Protein AF-A0A4Y8KX65-F1 (afdb_monomer_lite)

Organism: NCBI:txid45254

Structure (mmCIF, N/CA/C/O backbone):
data_AF-A0A4Y8KX65-F1
#
_entry.id   AF-A0A4Y8KX65-F1
#
loop_
_atom_site.group_PDB
_atom_site.id
_atom_site.type_symbol
_atom_site.label_atom_id
_atom_site.label_alt_id
_atom_site.label_comp_id
_atom_site.label_asym_id
_atom_site.label_entity_id
_atom_site.label_seq_id
_atom_site.pdbx_PDB_ins_code
_atom_site.Cartn_x
_atom_site.Cartn_y
_atom_site.Cartn_z
_atom_site.occupancy
_atom_site.B_iso_or_equiv
_atom_site.auth_seq_id
_atom_site.auth_comp_id
_atom_site.auth_asym_id
_atom_site.auth_atom_id
_atom_site.pdbx_PDB_model_num
ATOM 1 N N . MET A 1 1 ? 53.876 20.847 12.162 1.00 41.03 1 MET A N 1
ATOM 2 C CA . MET A 1 1 ? 53.806 19.371 12.139 1.00 41.03 1 MET A CA 1
ATOM 3 C C . MET A 1 1 ? 52.411 18.993 11.669 1.00 41.03 1 MET A C 1
ATOM 5 O O . MET A 1 1 ? 51.460 19.299 12.370 1.00 41.03 1 MET A O 1
ATOM 9 N N . ILE A 1 2 ? 52.276 18.475 10.445 1.00 48.88 2 ILE A N 1
ATOM 10 C CA . ILE A 1 2 ? 51.000 17.999 9.887 1.00 48.88 2 ILE A CA 1
ATOM 11 C C . ILE A 1 2 ? 51.121 16.480 9.831 1.00 48.88 2 ILE A C 1
ATOM 13 O O . ILE A 1 2 ? 51.986 15.974 9.119 1.00 48.88 2 ILE A O 1
ATOM 17 N N . ASP A 1 3 ? 50.298 15.790 10.616 1.00 45.00 3 ASP A N 1
ATOM 18 C CA . ASP A 1 3 ? 50.203 14.331 10.641 1.00 45.00 3 ASP A CA 1
ATOM 19 C C . ASP A 1 3 ? 49.723 13.836 9.267 1.00 45.00 3 ASP A C 1
ATOM 21 O O . ASP A 1 3 ? 48.596 14.120 8.850 1.00 45.00 3 ASP A O 1
ATOM 25 N N . LYS A 1 4 ? 50.607 13.164 8.521 1.00 53.34 4 LYS A N 1
ATOM 26 C CA . LYS A 1 4 ? 50.396 12.755 7.120 1.00 53.34 4 LYS A CA 1
ATOM 27 C C . LYS A 1 4 ? 49.918 11.310 6.950 1.00 53.34 4 LYS A C 1
ATOM 29 O O . LYS A 1 4 ? 49.859 10.852 5.817 1.00 53.34 4 LYS A O 1
ATOM 34 N N . ASP A 1 5 ? 49.488 10.622 8.009 1.00 52.91 5 ASP A N 1
ATOM 35 C CA . ASP A 1 5 ? 49.295 9.163 7.946 1.00 52.91 5 ASP A CA 1
ATOM 36 C C . ASP A 1 5 ? 47.909 8.657 8.381 1.00 52.91 5 ASP A C 1
ATOM 38 O O . ASP A 1 5 ? 47.772 7.621 9.035 1.00 52.91 5 ASP A O 1
ATOM 42 N N . ARG A 1 6 ? 46.821 9.316 7.955 1.00 53.72 6 ARG A N 1
ATOM 43 C CA . ARG A 1 6 ? 45.485 8.687 8.011 1.00 53.72 6 ARG A CA 1
ATOM 44 C C . ARG A 1 6 ? 45.255 7.806 6.781 1.00 53.72 6 ARG A C 1
ATOM 46 O O . ARG A 1 6 ? 44.612 8.210 5.814 1.00 53.72 6 ARG A O 1
ATOM 53 N N . VAL A 1 7 ? 45.760 6.574 6.830 1.00 57.41 7 VAL A N 1
ATOM 54 C CA . VAL A 1 7 ? 45.451 5.527 5.842 1.00 57.41 7 VAL A CA 1
ATOM 55 C C . VAL A 1 7 ? 43.959 5.182 5.928 1.00 57.41 7 VAL A C 1
ATOM 57 O O . VAL A 1 7 ? 43.504 4.503 6.849 1.00 57.41 7 VAL A O 1
ATOM 60 N N . TYR A 1 8 ? 43.168 5.662 4.967 1.00 58.22 8 TYR A N 1
ATOM 61 C CA . TYR A 1 8 ? 41.746 5.335 4.865 1.00 58.22 8 TYR A CA 1
ATOM 62 C C . TYR A 1 8 ? 41.587 3.936 4.250 1.00 58.22 8 TYR A C 1
ATOM 64 O O . TYR A 1 8 ? 41.593 3.766 3.031 1.00 58.22 8 TYR A O 1
ATOM 72 N N . THR A 1 9 ? 41.465 2.900 5.083 1.00 59.91 9 THR A N 1
ATOM 73 C CA . THR A 1 9 ? 41.196 1.540 4.593 1.00 59.91 9 THR A CA 1
ATOM 74 C C . THR A 1 9 ? 39.734 1.418 4.156 1.00 59.91 9 THR A C 1
ATOM 76 O O . THR A 1 9 ? 38.796 1.498 4.951 1.00 59.91 9 THR A O 1
ATOM 79 N N . LYS A 1 10 ? 39.510 1.232 2.852 1.00 62.53 10 LYS A N 1
ATOM 80 C CA . LYS A 1 10 ? 38.173 1.031 2.279 1.00 62.53 10 LYS A CA 1
ATOM 81 C C . LYS A 1 10 ? 37.689 -0.380 2.637 1.00 62.53 10 LYS A C 1
ATOM 83 O O . LYS A 1 10 ? 38.071 -1.351 1.990 1.00 62.53 10 LYS A O 1
ATOM 88 N N . LYS A 1 11 ? 36.861 -0.515 3.680 1.00 68.81 11 LYS A N 1
ATOM 89 C CA . LYS A 1 11 ? 36.194 -1.789 4.012 1.00 68.81 11 LYS A CA 1
ATOM 90 C C . LYS A 1 11 ? 35.312 -2.226 2.835 1.00 68.81 11 LYS A C 1
ATOM 92 O O . LYS A 1 11 ? 34.312 -1.578 2.534 1.00 68.81 11 LYS A O 1
ATOM 97 N N . VAL A 1 12 ? 35.677 -3.324 2.171 1.00 71.88 12 VAL A N 1
ATOM 98 C CA . VAL A 1 12 ? 34.858 -3.952 1.124 1.00 71.88 12 VAL A CA 1
ATOM 99 C C . VAL A 1 12 ? 33.898 -4.936 1.790 1.00 71.88 12 VAL A C 1
ATOM 101 O O . VAL A 1 12 ? 34.300 -6.007 2.239 1.00 71.88 12 VAL A O 1
ATOM 104 N N . TYR A 1 13 ? 32.621 -4.572 1.877 1.00 78.69 13 TYR A N 1
ATOM 105 C CA . TYR A 1 13 ? 31.581 -5.457 2.402 1.00 78.69 13 TYR A CA 1
ATOM 106 C C . TYR A 1 13 ? 31.111 -6.426 1.307 1.00 78.69 13 TYR A C 1
ATOM 108 O O . TYR A 1 13 ? 30.693 -5.997 0.231 1.00 78.69 13 TYR A O 1
ATOM 116 N N . LYS A 1 14 ? 31.146 -7.740 1.573 1.00 79.06 14 LYS A N 1
ATOM 117 C CA . LYS A 1 14 ? 30.497 -8.736 0.702 1.00 79.06 14 LYS A CA 1
ATOM 118 C C . LYS A 1 14 ? 28.981 -8.585 0.820 1.00 79.06 14 LYS A C 1
ATOM 120 O O . LYS A 1 14 ? 28.430 -8.774 1.902 1.00 79.06 14 LYS A O 1
ATOM 125 N N . ILE A 1 15 ? 28.306 -8.283 -0.289 1.00 79.94 15 ILE A N 1
ATOM 126 C CA .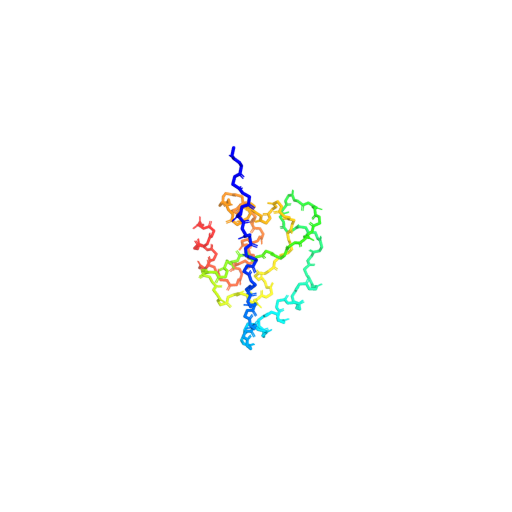 ILE A 1 15 ? 26.840 -8.236 -0.332 1.00 79.94 15 ILE A CA 1
ATOM 127 C C . ILE A 1 15 ? 26.311 -9.675 -0.212 1.00 79.94 15 ILE A C 1
ATOM 129 O O . ILE A 1 15 ? 26.659 -10.521 -1.042 1.00 79.94 15 ILE A O 1
ATOM 133 N N . PRO A 1 16 ? 25.495 -9.994 0.807 1.00 77.00 16 PRO A N 1
ATOM 134 C CA . PRO A 1 16 ? 24.978 -11.341 0.989 1.00 77.00 16 PRO A CA 1
ATOM 135 C C . PRO A 1 16 ? 24.022 -11.725 -0.145 1.00 77.00 16 PRO A C 1
ATOM 137 O O . PRO A 1 16 ? 23.199 -10.930 -0.604 1.00 77.00 16 PRO A O 1
ATOM 140 N N . LYS A 1 17 ? 24.112 -12.984 -0.586 1.00 86.56 17 LYS A N 1
ATOM 141 C CA . LYS A 1 17 ? 23.244 -13.532 -1.634 1.00 86.56 17 LYS A CA 1
ATOM 142 C C . LYS A 1 17 ? 21.791 -13.554 -1.153 1.00 86.56 17 LYS A C 1
ATOM 144 O O . LYS A 1 17 ? 21.495 -14.045 -0.065 1.00 86.56 17 LYS A O 1
ATOM 149 N N . THR A 1 18 ? 20.867 -13.077 -1.987 1.00 89.00 18 THR A N 1
ATOM 150 C CA . THR A 1 18 ? 19.429 -13.156 -1.703 1.00 89.00 18 THR A CA 1
ATOM 151 C C . THR A 1 18 ? 18.994 -14.611 -1.510 1.00 89.00 18 THR A C 1
ATOM 153 O O . THR A 1 18 ? 19.311 -15.481 -2.325 1.00 89.00 18 THR A O 1
ATOM 156 N N . SER A 1 19 ? 18.241 -14.889 -0.442 1.00 92.81 19 SER A N 1
ATOM 157 C CA . SER A 1 19 ? 17.725 -16.237 -0.183 1.00 92.81 19 SER A CA 1
ATOM 158 C C . SER A 1 19 ? 16.744 -16.679 -1.274 1.00 92.81 19 SER A C 1
ATOM 160 O O . SER A 1 19 ? 16.033 -15.856 -1.856 1.00 92.81 19 SER A O 1
ATOM 162 N N . LYS A 1 20 ? 16.637 -17.994 -1.523 1.00 94.38 20 LYS A N 1
ATOM 163 C CA . LYS A 1 20 ? 15.669 -18.546 -2.494 1.00 94.38 20 LYS A CA 1
ATOM 164 C C . LYS A 1 20 ? 14.239 -18.063 -2.201 1.00 94.38 20 LYS A C 1
ATOM 166 O O . LYS A 1 20 ? 13.532 -17.649 -3.118 1.00 94.38 20 LYS A O 1
ATOM 171 N N . LYS A 1 21 ? 13.854 -18.035 -0.916 1.00 92.44 21 LYS A N 1
ATOM 172 C CA . LYS A 1 21 ? 12.547 -17.551 -0.438 1.00 92.44 21 LYS A CA 1
ATOM 173 C C . LYS A 1 21 ? 12.314 -16.079 -0.789 1.00 92.44 21 LYS A C 1
ATOM 175 O O . LYS A 1 21 ? 11.254 -15.743 -1.313 1.00 92.44 21 LYS A O 1
ATOM 180 N N . GLN A 1 22 ? 13.295 -15.207 -0.553 1.00 92.88 22 GLN A N 1
ATOM 181 C CA . GLN A 1 22 ? 13.177 -13.794 -0.922 1.00 92.88 22 GLN A CA 1
ATOM 182 C C . GLN A 1 22 ? 13.180 -13.608 -2.447 1.00 92.88 22 GLN A C 1
ATOM 184 O O . GLN A 1 22 ? 12.438 -12.777 -2.956 1.00 92.88 22 GLN A O 1
ATOM 189 N N . GLY A 1 23 ? 13.928 -14.431 -3.186 1.00 96.00 23 GLY A N 1
ATOM 190 C CA . GLY A 1 23 ? 13.923 -14.426 -4.650 1.00 96.00 23 GLY A CA 1
ATOM 191 C C . GLY A 1 23 ? 12.544 -14.720 -5.251 1.00 96.00 23 GLY A C 1
ATOM 192 O O . GLY A 1 23 ? 12.133 -14.041 -6.189 1.00 96.00 23 GLY A O 1
ATOM 193 N N . VAL A 1 24 ? 11.794 -15.677 -4.690 1.00 96.00 24 VAL A N 1
ATOM 194 C CA . VAL A 1 24 ? 10.401 -15.948 -5.101 1.00 96.00 24 VAL A CA 1
ATOM 195 C C . VAL A 1 24 ? 9.514 -14.724 -4.862 1.00 96.00 24 VAL A C 1
ATOM 197 O O . VAL A 1 24 ? 8.784 -14.318 -5.764 1.00 96.00 24 VAL A O 1
ATOM 200 N N . LYS A 1 25 ? 9.612 -14.104 -3.678 1.00 95.56 25 LYS A N 1
ATOM 201 C CA . LYS A 1 25 ? 8.838 -12.898 -3.341 1.00 95.56 25 LYS A CA 1
ATOM 202 C C . LYS A 1 25 ? 9.169 -11.735 -4.280 1.00 95.56 25 LYS A C 1
ATOM 204 O O . LYS A 1 25 ? 8.260 -11.128 -4.828 1.00 95.56 25 LYS A O 1
ATOM 209 N N . ASN A 1 26 ? 10.452 -11.488 -4.546 1.00 95.31 26 ASN A N 1
ATOM 210 C CA . ASN A 1 26 ? 10.896 -10.430 -5.457 1.00 95.31 26 ASN A CA 1
ATOM 211 C C . ASN A 1 26 ? 10.332 -10.615 -6.871 1.00 95.31 26 ASN A C 1
ATOM 213 O O . ASN A 1 26 ? 9.918 -9.638 -7.486 1.00 95.31 26 ASN A O 1
ATOM 217 N N . ARG A 1 27 ? 10.269 -11.858 -7.374 1.00 97.06 27 ARG A N 1
ATOM 218 C CA . ARG A 1 27 ? 9.659 -12.147 -8.682 1.00 97.06 27 ARG A CA 1
ATOM 219 C C . ARG A 1 27 ? 8.163 -11.849 -8.705 1.00 97.06 27 ARG A C 1
ATOM 221 O O . ARG A 1 27 ? 7.691 -11.327 -9.705 1.00 97.06 27 ARG A O 1
ATOM 228 N N . LYS A 1 28 ? 7.430 -12.157 -7.628 1.00 97.44 28 LYS A N 1
ATOM 229 C CA . LYS A 1 28 ? 6.008 -11.792 -7.518 1.00 97.44 28 LYS A CA 1
ATOM 230 C C . LYS A 1 28 ? 5.837 -10.274 -7.566 1.00 97.44 28 LYS A C 1
ATOM 232 O O . LYS A 1 28 ? 5.169 -9.781 -8.459 1.00 97.44 28 LYS A O 1
ATOM 237 N N . ILE A 1 29 ? 6.552 -9.541 -6.711 1.00 96.44 29 ILE A N 1
ATOM 238 C CA . ILE A 1 29 ? 6.525 -8.068 -6.689 1.00 96.44 29 ILE A CA 1
ATOM 239 C C . ILE A 1 29 ? 6.863 -7.473 -8.061 1.00 96.44 29 ILE A C 1
ATOM 241 O O . ILE A 1 29 ? 6.209 -6.536 -8.503 1.00 96.44 29 ILE A O 1
ATOM 245 N N . ALA A 1 30 ? 7.875 -8.011 -8.748 1.00 96.69 30 ALA A N 1
ATOM 246 C CA . ALA A 1 30 ? 8.263 -7.540 -10.074 1.00 96.69 30 ALA A CA 1
ATOM 247 C C . ALA A 1 30 ? 7.137 -7.684 -11.107 1.00 96.69 30 ALA A C 1
ATOM 249 O O . ALA A 1 30 ? 6.992 -6.798 -11.938 1.00 96.69 30 ALA A O 1
ATOM 250 N N . LYS A 1 31 ? 6.325 -8.747 -11.033 1.00 97.44 31 LYS A N 1
ATOM 251 C CA . LYS A 1 31 ? 5.150 -8.908 -11.901 1.00 97.44 31 LYS A CA 1
ATOM 252 C C . LYS A 1 31 ? 4.071 -7.873 -11.586 1.00 97.44 31 LYS A C 1
ATOM 254 O O . LYS A 1 31 ? 3.583 -7.237 -12.506 1.00 97.44 31 LYS A O 1
ATOM 259 N N . ILE A 1 32 ? 3.769 -7.655 -10.305 1.00 96.81 32 ILE A N 1
ATOM 260 C CA . ILE A 1 32 ? 2.750 -6.682 -9.868 1.00 96.81 32 ILE A CA 1
ATOM 261 C C . ILE A 1 32 ? 3.115 -5.268 -10.342 1.00 96.81 32 ILE A C 1
ATOM 263 O O . ILE A 1 32 ? 2.281 -4.554 -10.887 1.00 96.81 32 ILE A O 1
ATOM 267 N N . LYS A 1 33 ? 4.396 -4.894 -10.216 1.00 95.00 33 LYS A N 1
ATOM 268 C CA . LYS A 1 33 ? 4.925 -3.581 -10.624 1.00 95.00 33 LYS A CA 1
ATOM 269 C C . LYS A 1 33 ? 4.627 -3.200 -12.073 1.00 95.00 33 LYS A C 1
ATOM 271 O O . LYS A 1 33 ? 4.499 -2.015 -12.349 1.00 95.00 33 LYS A O 1
ATOM 276 N N . VAL A 1 34 ? 4.542 -4.176 -12.978 1.00 95.25 34 VAL A N 1
ATOM 277 C CA . VAL A 1 34 ? 4.282 -3.943 -14.409 1.00 95.25 34 VAL A CA 1
ATOM 278 C C . VAL A 1 34 ? 2.875 -3.389 -14.645 1.00 95.25 34 VAL A C 1
ATOM 280 O O . VAL A 1 34 ? 2.663 -2.675 -15.619 1.00 95.25 34 VAL A O 1
ATOM 283 N N . PHE A 1 35 ? 1.932 -3.686 -13.749 1.00 95.12 35 PHE A N 1
ATOM 284 C CA . PHE A 1 35 ? 0.519 -3.329 -13.889 1.00 95.12 35 PHE A CA 1
ATOM 285 C C . PHE A 1 35 ? 0.087 -2.175 -12.980 1.00 95.12 35 PHE A C 1
ATOM 287 O O . PHE A 1 35 ? -1.090 -1.820 -12.959 1.00 95.12 35 PHE A O 1
ATOM 294 N N . LEU A 1 36 ? 1.012 -1.582 -12.219 1.00 96.12 36 LEU A N 1
ATOM 295 C CA . LEU A 1 36 ? 0.683 -0.428 -11.390 1.00 96.12 36 LEU A CA 1
ATOM 296 C C . LEU A 1 36 ? 0.322 0.769 -12.269 1.00 96.12 36 LEU A C 1
ATOM 298 O O . LEU A 1 36 ? 0.961 1.028 -13.288 1.00 96.12 36 LEU A O 1
ATOM 302 N N . ASN A 1 37 ? -0.684 1.526 -11.833 1.00 95.50 37 ASN A N 1
ATOM 303 C CA . ASN A 1 37 ? -1.085 2.755 -12.501 1.00 95.50 37 ASN A CA 1
ATOM 304 C C . ASN A 1 37 ? 0.122 3.721 -12.593 1.00 95.50 37 ASN A C 1
ATOM 306 O O . ASN A 1 37 ? 0.791 3.949 -11.576 1.00 95.50 37 ASN A O 1
ATOM 310 N N . PRO A 1 38 ? 0.426 4.286 -13.780 1.00 96.62 38 PRO A N 1
ATOM 311 C CA . PRO A 1 38 ? 1.519 5.245 -13.947 1.00 96.62 38 PRO A CA 1
ATOM 312 C C . PRO A 1 38 ? 1.248 6.595 -13.268 1.00 96.62 38 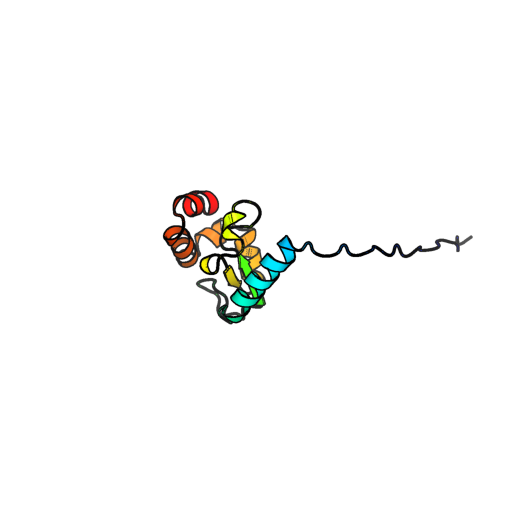PRO A C 1
ATOM 314 O O . PRO A 1 38 ? 2.161 7.413 -13.158 1.00 96.62 38 PRO A O 1
ATOM 317 N N . VAL A 1 39 ? 0.025 6.841 -12.797 1.00 98.06 39 VAL A N 1
ATOM 318 C CA . VAL A 1 39 ? -0.369 8.019 -12.019 1.00 98.06 39 VAL A CA 1
ATOM 319 C C . VAL A 1 39 ? -0.449 7.657 -10.537 1.00 98.06 39 VAL A C 1
ATOM 321 O O . VAL A 1 39 ? -0.826 6.545 -10.167 1.00 98.06 39 VAL A O 1
ATOM 324 N N . CYS A 1 40 ? -0.063 8.599 -9.678 1.00 98.44 40 CYS A N 1
ATOM 325 C CA . CYS A 1 40 ? -0.134 8.456 -8.230 1.00 98.44 40 CYS A CA 1
ATOM 326 C C . CYS A 1 40 ? -1.545 8.068 -7.760 1.00 98.44 40 CYS A C 1
ATOM 328 O O . CYS A 1 40 ? -2.524 8.716 -8.111 1.00 98.44 40 CYS A O 1
ATOM 330 N N . ALA A 1 41 ? -1.634 7.071 -6.883 1.00 98.06 41 ALA A N 1
ATOM 331 C CA . ALA A 1 41 ? -2.891 6.616 -6.298 1.00 98.06 41 ALA A CA 1
ATOM 332 C C . ALA A 1 41 ? -3.458 7.554 -5.213 1.00 98.06 41 ALA A C 1
ATOM 334 O O . ALA A 1 41 ? -4.488 7.267 -4.630 1.00 98.06 41 ALA A O 1
ATOM 335 N N . CYS A 1 42 ? -2.807 8.665 -4.867 1.00 97.44 42 CYS A N 1
ATOM 336 C CA . CYS A 1 42 ? -3.365 9.605 -3.890 1.00 97.44 42 CYS A CA 1
ATOM 337 C C . CYS A 1 42 ? -4.511 10.417 -4.520 1.00 97.44 42 CYS A C 1
ATOM 339 O O . CYS A 1 42 ? -4.323 11.015 -5.576 1.00 97.44 42 CYS A O 1
ATOM 341 N N . LYS A 1 43 ? -5.659 10.531 -3.831 1.00 92.75 43 LYS A N 1
ATOM 342 C CA . LYS A 1 43 ? -6.925 11.087 -4.369 1.00 92.75 43 LYS A CA 1
ATOM 343 C C . LYS A 1 43 ? -6.792 12.488 -4.990 1.00 92.75 43 LYS A C 1
ATOM 345 O O . LYS A 1 43 ? -7.497 12.810 -5.935 1.00 92.75 43 LYS A O 1
ATOM 350 N N . ASN A 1 44 ? -5.880 13.304 -4.462 1.00 91.56 44 ASN A N 1
ATOM 351 C CA . ASN A 1 44 ? -5.658 14.692 -4.884 1.00 91.56 44 ASN A CA 1
ATOM 352 C C . ASN A 1 44 ? -4.275 14.898 -5.534 1.00 91.56 44 ASN A C 1
ATOM 354 O O . ASN A 1 44 ? -3.674 15.962 -5.387 1.00 91.56 44 ASN A O 1
ATOM 358 N N . CYS A 1 45 ? -3.719 13.872 -6.182 1.00 97.19 45 CYS A N 1
ATOM 359 C CA . CYS A 1 45 ? -2.391 13.922 -6.787 1.00 97.19 45 CYS A CA 1
ATOM 360 C C . CYS A 1 45 ? -2.399 13.289 -8.179 1.00 97.19 45 CYS A C 1
ATOM 362 O O . CYS A 1 45 ? -2.706 12.114 -8.314 1.00 97.19 45 CYS A O 1
ATOM 364 N N . ASN A 1 46 ? -1.958 14.042 -9.187 1.00 96.62 46 ASN A N 1
ATOM 365 C CA . ASN A 1 46 ? -1.851 13.564 -10.572 1.00 96.62 46 ASN A CA 1
ATOM 366 C C . ASN A 1 46 ? -0.393 13.398 -11.033 1.00 96.62 46 ASN A C 1
ATOM 368 O O . ASN A 1 46 ? -0.117 13.287 -12.224 1.00 96.62 46 ASN A O 1
ATOM 372 N N . ASN A 1 47 ? 0.559 13.405 -10.096 1.00 98.06 47 ASN A N 1
ATOM 373 C CA . ASN A 1 47 ? 1.969 13.209 -10.419 1.00 98.06 47 ASN A CA 1
ATOM 374 C C . ASN A 1 47 ? 2.228 11.779 -10.899 1.00 98.06 47 ASN A C 1
ATOM 376 O O . ASN A 1 47 ? 1.520 10.845 -10.516 1.00 98.06 47 ASN A O 1
ATOM 380 N N . ALA A 1 48 ? 3.307 11.605 -11.662 1.00 97.94 48 ALA A N 1
ATOM 381 C CA . ALA A 1 48 ? 3.783 10.284 -12.042 1.00 97.94 48 ALA A CA 1
ATOM 382 C C . ALA A 1 48 ? 4.055 9.417 -10.800 1.00 97.94 48 ALA A C 1
ATOM 384 O O . ALA A 1 48 ? 4.693 9.846 -9.829 1.00 97.94 48 ALA A O 1
ATOM 385 N N . SER A 1 49 ? 3.564 8.185 -10.853 1.00 97.44 49 SER A N 1
ATOM 386 C CA . SER A 1 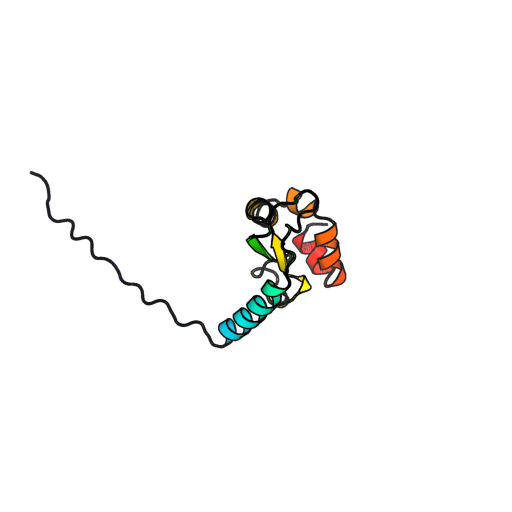49 ? 3.941 7.119 -9.940 1.00 97.44 49 SER A CA 1
ATOM 387 C C . SER A 1 49 ? 5.383 6.712 -10.228 1.00 97.44 49 SER A C 1
ATOM 389 O O . SER A 1 49 ? 5.734 6.391 -11.362 1.00 97.44 49 SER A O 1
ATOM 391 N N . VAL A 1 50 ? 6.227 6.745 -9.200 1.00 95.81 50 VAL A N 1
ATOM 392 C CA . VAL A 1 50 ? 7.649 6.377 -9.311 1.00 95.81 50 VAL A CA 1
ATOM 393 C C . VAL A 1 50 ? 8.030 5.253 -8.358 1.00 95.81 50 VAL A C 1
ATOM 395 O O . VAL A 1 50 ? 9.034 4.581 -8.581 1.00 95.81 50 VAL A O 1
ATOM 398 N N . ASP A 1 51 ? 7.220 5.014 -7.324 1.00 92.38 51 ASP A N 1
ATOM 399 C CA . ASP A 1 51 ? 7.478 3.995 -6.320 1.00 92.38 51 ASP A CA 1
ATOM 400 C C . ASP A 1 51 ? 6.229 3.137 -6.063 1.00 92.38 51 ASP A C 1
ATOM 402 O O . ASP A 1 51 ? 5.120 3.668 -5.972 1.00 92.38 51 ASP A O 1
ATOM 406 N N . PRO A 1 52 ? 6.392 1.814 -5.891 1.00 95.75 52 PRO A N 1
ATOM 407 C CA . PRO A 1 52 ? 5.348 0.972 -5.321 1.00 95.75 52 PRO A CA 1
ATOM 408 C C . PRO A 1 52 ? 5.183 1.289 -3.826 1.00 95.75 52 PRO A C 1
ATOM 410 O O . PRO A 1 52 ? 6.163 1.241 -3.080 1.00 95.75 52 PRO A O 1
ATOM 413 N N . ALA A 1 53 ? 3.960 1.549 -3.382 1.00 97.38 53 ALA A N 1
ATOM 414 C CA . ALA A 1 53 ? 3.611 1.723 -1.976 1.00 97.38 53 ALA A CA 1
ATOM 415 C C . ALA A 1 53 ? 2.762 0.541 -1.498 1.00 97.38 53 ALA A C 1
ATOM 417 O O . ALA A 1 53 ? 1.839 0.111 -2.195 1.00 97.38 53 ALA A O 1
ATOM 418 N N . HIS A 1 54 ? 3.078 0.019 -0.313 1.00 98.25 54 HIS A N 1
ATOM 419 C CA . HIS A 1 54 ? 2.256 -0.993 0.348 1.00 98.25 54 HIS A CA 1
ATOM 420 C C . HIS A 1 54 ? 1.091 -0.320 1.082 1.00 98.25 54 HIS A C 1
ATOM 422 O O . HIS A 1 54 ? 1.331 0.586 1.875 1.00 98.25 54 HIS A O 1
ATOM 428 N N . LEU A 1 55 ? -0.149 -0.775 0.866 1.00 98.44 55 LEU A N 1
ATOM 429 C CA . LEU A 1 55 ? -1.309 -0.248 1.607 1.00 98.44 55 LEU A CA 1
ATOM 430 C C . LEU A 1 55 ? -1.295 -0.695 3.074 1.00 98.44 55 LEU A C 1
ATOM 432 O O . LEU A 1 55 ? -1.622 0.079 3.967 1.00 98.44 55 LEU A O 1
ATOM 436 N N . LEU A 1 56 ? -0.862 -1.930 3.324 1.00 98.44 56 LEU A N 1
ATOM 437 C CA . LEU A 1 56 ? -0.559 -2.490 4.633 1.00 98.44 56 LEU A CA 1
ATOM 438 C C . LEU A 1 56 ? 0.936 -2.836 4.718 1.00 98.44 56 LEU A C 1
ATOM 440 O O . LEU A 1 56 ? 1.455 -3.576 3.871 1.00 98.44 56 LEU A O 1
ATOM 444 N N . PRO A 1 57 ? 1.655 -2.348 5.744 1.00 97.25 57 PRO A N 1
ATOM 445 C CA . PRO A 1 57 ? 3.102 -2.447 5.808 1.00 97.25 57 PRO A CA 1
ATOM 446 C C . PRO A 1 57 ? 3.550 -3.883 6.065 1.00 97.25 57 PRO A 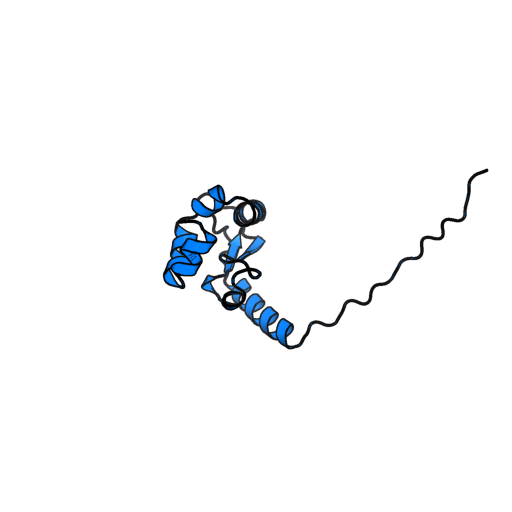C 1
ATOM 448 O O . PRO A 1 57 ? 3.052 -4.572 6.956 1.00 97.25 57 PRO A O 1
ATOM 451 N N . ARG A 1 58 ? 4.607 -4.290 5.356 1.00 95.38 58 ARG A N 1
ATOM 452 C CA . ARG A 1 58 ? 5.240 -5.613 5.481 1.00 95.38 58 ARG A CA 1
ATOM 453 C C . ARG A 1 58 ? 5.593 -6.004 6.923 1.00 95.38 58 ARG A C 1
ATOM 455 O O . ARG A 1 58 ? 5.618 -7.192 7.230 1.00 95.38 58 ARG A O 1
ATOM 462 N N . SER A 1 59 ? 5.969 -5.044 7.766 1.00 95.31 59 SER A N 1
ATOM 463 C CA . SER A 1 59 ? 6.385 -5.298 9.151 1.00 95.31 59 SER A CA 1
ATOM 464 C C . SER A 1 59 ? 5.228 -5.756 10.036 1.00 95.31 59 SER A C 1
ATOM 466 O O . SER A 1 59 ? 5.439 -6.598 10.903 1.00 95.31 59 SER A O 1
ATOM 468 N N . THR A 1 60 ? 4.029 -5.212 9.819 1.00 97.50 60 THR A N 1
ATOM 469 C CA . THR A 1 60 ? 2.844 -5.493 10.642 1.00 97.50 60 THR A CA 1
ATOM 470 C C . THR A 1 60 ? 1.940 -6.547 10.011 1.00 97.50 60 THR A C 1
ATOM 472 O O . THR A 1 60 ? 1.347 -7.322 10.750 1.00 97.50 60 THR A O 1
ATOM 475 N N . PHE A 1 61 ? 1.886 -6.608 8.676 1.00 98.00 61 PHE A N 1
ATOM 476 C CA . PHE A 1 61 ? 1.043 -7.534 7.912 1.00 98.00 61 PHE A CA 1
ATOM 477 C C . PHE A 1 61 ? 1.872 -8.285 6.848 1.00 98.00 61 PHE A C 1
ATOM 479 O O . PHE A 1 61 ? 1.730 -8.057 5.640 1.00 98.00 61 PHE A O 1
ATOM 486 N N . PRO A 1 62 ? 2.836 -9.130 7.262 1.00 96.75 62 PRO A N 1
ATOM 487 C CA . PRO A 1 62 ? 3.738 -9.831 6.344 1.00 96.75 62 PRO A CA 1
ATOM 488 C C . PRO A 1 62 ? 3.037 -10.809 5.387 1.00 96.75 62 PRO A C 1
ATOM 490 O O . PRO A 1 62 ? 3.609 -11.134 4.338 1.00 96.75 62 PRO A O 1
ATOM 493 N N . GLU A 1 63 ? 1.846 -11.285 5.742 1.00 97.31 63 GLU A N 1
ATOM 494 C CA . GLU A 1 63 ? 0.967 -12.143 4.946 1.00 97.31 63 GLU A CA 1
ATOM 495 C C . GLU A 1 63 ? 0.551 -11.473 3.632 1.00 97.31 63 GLU A C 1
ATOM 497 O O . GLU A 1 63 ? 0.589 -12.124 2.591 1.00 97.31 63 GLU A O 1
ATOM 502 N N . TYR A 1 64 ? 0.321 -10.157 3.643 1.00 98.12 64 TYR A N 1
ATOM 503 C CA . TYR A 1 64 ? -0.124 -9.396 2.470 1.00 98.12 64 TYR A CA 1
ATOM 504 C C . TYR A 1 64 ? 1.022 -8.837 1.622 1.00 98.12 64 TYR A C 1
ATOM 506 O O . TYR A 1 64 ? 0.808 -8.111 0.653 1.00 98.12 64 TYR A O 1
ATOM 514 N N . TYR A 1 65 ? 2.277 -9.145 1.962 1.00 97.00 65 TYR A N 1
ATOM 515 C CA . TYR A 1 65 ? 3.449 -8.502 1.355 1.00 97.00 65 TYR A CA 1
ATOM 516 C C . TYR A 1 65 ? 3.517 -8.618 -0.179 1.00 97.00 65 TYR A C 1
ATOM 518 O O . TYR A 1 65 ? 4.062 -7.727 -0.830 1.00 97.00 65 TYR A O 1
ATOM 526 N N . VAL A 1 66 ? 3.021 -9.722 -0.745 1.00 97.25 66 VAL A N 1
ATOM 527 C CA . VAL A 1 66 ? 3.070 -10.022 -2.189 1.00 97.25 66 VAL A CA 1
ATOM 528 C C . VAL A 1 66 ? 1.684 -10.083 -2.828 1.00 97.25 66 VAL A C 1
ATOM 530 O O . VAL A 1 66 ? 1.556 -10.666 -3.902 1.00 97.25 66 VAL A O 1
ATOM 533 N N . GLU A 1 67 ? 0.677 -9.523 -2.165 1.00 98.12 67 GLU A N 1
ATOM 534 C CA . GLU A 1 67 ? -0.681 -9.446 -2.694 1.00 98.12 67 GLU A CA 1
ATOM 535 C C . GLU A 1 67 ? -0.822 -8.247 -3.633 1.00 98.12 67 GLU A C 1
ATOM 537 O O . GLU A 1 67 ? -0.316 -7.160 -3.349 1.00 98.12 67 GLU A O 1
ATOM 542 N N . GLU A 1 68 ? -1.503 -8.454 -4.760 1.00 97.56 68 GLU A N 1
ATOM 543 C CA . GLU A 1 68 ? -1.685 -7.437 -5.804 1.00 97.56 68 GLU A CA 1
ATOM 544 C C . GLU A 1 68 ? -2.447 -6.215 -5.293 1.00 97.56 68 GLU A C 1
ATOM 546 O O . GLU A 1 68 ? -1.998 -5.089 -5.487 1.00 97.56 68 GLU A O 1
ATOM 551 N N . TRP A 1 69 ? -3.538 -6.439 -4.558 1.00 97.94 69 TRP A N 1
ATOM 552 C CA . TRP A 1 69 ? -4.351 -5.374 -3.968 1.00 97.94 69 TRP A CA 1
ATOM 553 C C . TRP A 1 69 ? -3.595 -4.545 -2.925 1.00 97.94 69 TRP A C 1
ATOM 555 O O . TRP A 1 69 ? -3.957 -3.402 -2.659 1.00 97.94 69 TRP A O 1
ATOM 565 N N . ASN A 1 70 ? -2.534 -5.103 -2.334 1.00 98.56 70 ASN A N 1
ATOM 566 C CA . ASN A 1 70 ? -1.757 -4.442 -1.294 1.00 98.56 70 ASN A CA 1
ATOM 567 C C . ASN A 1 70 ? -0.652 -3.536 -1.865 1.00 98.56 70 ASN A C 1
ATOM 569 O O . ASN A 1 70 ? 0.159 -3.007 -1.105 1.00 98.56 70 ASN A O 1
ATOM 573 N N . LEU A 1 71 ? -0.578 -3.366 -3.187 1.00 98.25 71 LEU A N 1
ATOM 574 C CA . LEU A 1 71 ? 0.416 -2.534 -3.857 1.00 98.25 71 LEU A CA 1
ATOM 575 C C . LEU A 1 71 ? -0.250 -1.520 -4.778 1.00 98.25 71 LEU A C 1
ATOM 577 O O . LEU A 1 71 ? -0.999 -1.874 -5.682 1.00 98.25 71 LEU A O 1
ATOM 581 N N . VAL A 1 72 ? 0.111 -0.252 -4.603 1.00 98.19 72 VAL A N 1
ATOM 582 C CA . VAL A 1 72 ? -0.317 0.840 -5.483 1.00 98.19 72 VAL A CA 1
ATOM 583 C C . VAL A 1 72 ? 0.881 1.652 -5.958 1.00 98.19 72 VAL A C 1
ATOM 585 O O . VAL A 1 72 ? 1.939 1.659 -5.331 1.00 98.19 72 VAL A O 1
ATOM 588 N N . GLY A 1 73 ? 0.727 2.342 -7.083 1.00 98.12 73 GLY A N 1
ATOM 589 C CA . GLY A 1 73 ? 1.718 3.302 -7.554 1.00 98.12 73 GLY A CA 1
ATOM 590 C C . GLY A 1 73 ? 1.579 4.650 -6.844 1.00 98.12 73 GLY A C 1
ATOM 591 O O . GLY A 1 73 ? 0.476 5.188 -6.772 1.00 98.12 73 GLY A O 1
ATOM 592 N N . MET A 1 74 ? 2.667 5.228 -6.333 1.00 98.38 74 MET A N 1
ATOM 593 C CA . MET A 1 74 ? 2.659 6.575 -5.749 1.00 98.38 74 MET A CA 1
ATOM 594 C C . MET A 1 74 ? 3.842 7.423 -6.218 1.00 98.38 74 MET A C 1
ATOM 596 O O . MET A 1 74 ? 4.929 6.927 -6.523 1.00 98.38 74 MET A O 1
ATOM 600 N N . CYS A 1 75 ? 3.642 8.744 -6.241 1.00 98.38 75 CYS A N 1
ATOM 601 C CA . CYS A 1 75 ? 4.761 9.676 -6.316 1.00 98.38 75 CYS A CA 1
ATOM 602 C C . CYS A 1 75 ? 5.516 9.692 -4.974 1.00 98.38 75 CYS A C 1
ATOM 604 O O . CYS A 1 75 ? 4.930 9.431 -3.918 1.00 98.38 75 CYS A O 1
ATOM 606 N N . ARG A 1 76 ? 6.807 10.046 -4.990 1.00 97.94 76 ARG A N 1
ATOM 607 C CA . ARG A 1 76 ? 7.668 10.014 -3.792 1.00 97.94 76 ARG A CA 1
ATOM 608 C C . ARG A 1 76 ? 7.099 10.810 -2.608 1.00 97.94 76 ARG A C 1
ATOM 610 O O . ARG A 1 76 ? 7.179 10.357 -1.471 1.00 97.94 76 ARG A O 1
ATOM 617 N N . PHE A 1 77 ? 6.510 11.979 -2.870 1.00 97.81 77 PHE A N 1
ATOM 618 C CA . PHE A 1 77 ? 5.914 12.827 -1.832 1.00 97.81 77 PHE A CA 1
ATOM 619 C C . PHE A 1 77 ? 4.719 12.148 -1.149 1.00 97.81 77 PHE A C 1
ATOM 621 O O . PHE A 1 77 ? 4.689 12.045 0.077 1.00 97.81 77 PHE A O 1
ATOM 628 N N . CYS A 1 78 ? 3.759 11.654 -1.938 1.00 98.38 78 CYS A N 1
ATOM 629 C CA . CYS A 1 78 ? 2.575 10.983 -1.408 1.00 98.38 78 CYS A CA 1
ATOM 630 C C . CYS A 1 78 ? 2.933 9.677 -0.701 1.00 98.38 78 CYS A C 1
ATOM 632 O O . CYS A 1 78 ? 2.357 9.411 0.344 1.00 98.38 78 CYS A O 1
ATOM 634 N N . HIS A 1 79 ? 3.904 8.914 -1.212 1.00 98.31 79 HIS A N 1
ATOM 635 C CA . HIS A 1 79 ? 4.388 7.697 -0.558 1.00 98.31 79 HIS A CA 1
ATOM 636 C C . HIS A 1 79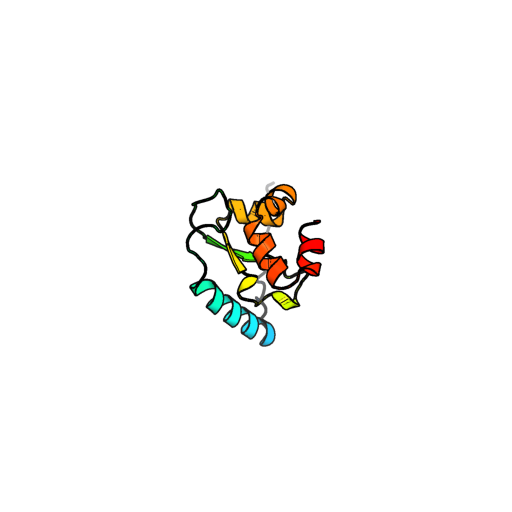 ? 4.958 8.007 0.834 1.00 98.31 79 HIS A C 1
ATOM 638 O O . HIS A 1 79 ? 4.510 7.443 1.829 1.00 98.31 79 HIS A O 1
ATOM 644 N N . ASN A 1 80 ? 5.859 8.992 0.933 1.00 98.06 80 ASN A N 1
ATOM 645 C CA . ASN A 1 80 ? 6.427 9.402 2.219 1.00 98.06 80 ASN A CA 1
ATOM 646 C C . ASN A 1 80 ? 5.346 9.873 3.203 1.00 98.06 80 ASN A C 1
ATOM 648 O O . ASN A 1 80 ? 5.409 9.554 4.391 1.00 98.06 80 ASN A O 1
ATOM 652 N N . LYS A 1 81 ? 4.356 10.636 2.725 1.00 98.31 81 LYS A N 1
ATOM 653 C CA . LYS A 1 81 ? 3.222 11.069 3.546 1.00 98.31 81 LYS A CA 1
ATOM 654 C C . LYS A 1 81 ? 2.351 9.891 3.976 1.00 98.31 81 LYS A C 1
ATOM 656 O O . LYS A 1 81 ? 2.025 9.794 5.151 1.00 98.31 81 LYS A O 1
ATOM 661 N N . TYR A 1 82 ? 2.036 8.967 3.075 1.00 97.94 82 TYR A N 1
ATOM 662 C CA . TYR A 1 82 ? 1.253 7.776 3.390 1.00 97.94 82 TYR A CA 1
ATOM 663 C C . TYR A 1 82 ? 1.908 6.950 4.506 1.00 97.94 82 TYR A C 1
ATOM 665 O O . TYR A 1 82 ? 1.233 6.583 5.467 1.00 97.94 82 TYR A O 1
ATOM 673 N N . ASP A 1 83 ? 3.225 6.748 4.460 1.00 97.12 83 ASP A N 1
ATOM 674 C CA . ASP A 1 83 ? 3.951 5.951 5.458 1.00 97.12 83 ASP A CA 1
ATOM 675 C C . ASP A 1 83 ? 4.054 6.622 6.834 1.00 97.12 83 ASP A C 1
ATOM 677 O O . ASP A 1 83 ? 4.017 5.936 7.859 1.00 97.12 83 ASP A O 1
ATOM 681 N N . ASN A 1 84 ? 4.152 7.954 6.877 1.00 97.81 84 ASN A N 1
ATOM 682 C CA . ASN A 1 84 ? 4.564 8.678 8.086 1.00 97.81 84 ASN A CA 1
ATOM 683 C C . ASN A 1 84 ? 3.492 9.603 8.685 1.00 97.81 84 ASN A C 1
ATOM 685 O O . ASN A 1 84 ? 3.672 10.089 9.798 1.00 97.81 84 ASN A O 1
ATOM 689 N N . ASP A 1 85 ? 2.391 9.859 7.981 1.00 98.12 85 ASP A N 1
ATOM 690 C CA . ASP A 1 85 ? 1.351 10.808 8.386 1.00 98.12 85 ASP A CA 1
ATOM 691 C C . ASP A 1 85 ? -0.015 10.101 8.416 1.00 98.12 85 ASP A C 1
ATOM 693 O O . ASP A 1 85 ? -0.616 9.801 7.381 1.00 98.12 85 ASP A O 1
ATOM 697 N N . LEU A 1 86 ? -0.485 9.788 9.630 1.00 97.81 86 LEU A N 1
ATOM 698 C CA . LEU A 1 86 ? -1.737 9.059 9.844 1.00 97.81 86 LEU A CA 1
ATOM 699 C C . LEU A 1 86 ? -2.941 9.828 9.292 1.00 97.81 86 LEU A C 1
ATOM 701 O O . LEU A 1 86 ? -3.800 9.222 8.659 1.00 97.81 86 LEU A O 1
ATOM 705 N N . GLU A 1 87 ? -2.993 11.143 9.497 1.00 97.94 87 GLU A N 1
ATOM 706 C CA . GLU A 1 87 ? -4.114 11.964 9.040 1.00 97.94 87 GLU A CA 1
ATOM 707 C C . GLU A 1 87 ? -4.155 12.000 7.507 1.00 97.94 87 GLU A C 1
ATOM 709 O O . GLU A 1 87 ? -5.210 11.819 6.891 1.00 97.94 87 GLU A O 1
ATOM 714 N N . PHE A 1 88 ? -2.993 12.164 6.866 1.00 98.12 88 PHE A N 1
ATOM 715 C CA . PHE A 1 88 ? -2.889 12.082 5.410 1.00 98.12 88 PHE A CA 1
ATOM 716 C C . PHE A 1 88 ? -3.360 10.723 4.881 1.00 98.12 88 PHE A C 1
ATOM 718 O O . PHE A 1 88 ? -4.095 10.668 3.889 1.00 98.12 88 PHE A O 1
ATOM 725 N N . ARG A 1 89 ? -2.945 9.636 5.540 1.00 97.38 89 ARG A N 1
ATOM 726 C CA . ARG A 1 89 ? -3.321 8.266 5.182 1.00 97.38 89 ARG A CA 1
ATOM 727 C C . ARG A 1 89 ? -4.827 8.038 5.321 1.00 97.38 89 ARG A C 1
ATOM 729 O O . ARG A 1 89 ? -5.439 7.512 4.396 1.00 97.38 89 ARG A O 1
ATOM 736 N N . GLN A 1 90 ? -5.425 8.484 6.426 1.00 97.56 90 GLN A N 1
ATOM 737 C CA . GLN A 1 90 ? -6.864 8.372 6.696 1.00 97.56 90 GLN A CA 1
ATOM 738 C C . GLN A 1 90 ? -7.722 9.116 5.659 1.00 97.56 90 GLN A C 1
ATOM 740 O O . GLN A 1 90 ? -8.816 8.670 5.322 1.00 97.56 90 GLN A O 1
ATOM 745 N N . LYS A 1 91 ? -7.211 10.214 5.084 1.00 97.44 91 LYS A N 1
ATOM 746 C CA . LYS A 1 91 ? -7.892 10.955 4.004 1.00 97.44 91 LYS A CA 1
ATOM 747 C C . LYS A 1 91 ? -7.942 10.199 2.670 1.00 97.44 91 LYS A C 1
ATOM 749 O O . LYS A 1 91 ? -8.734 10.564 1.800 1.00 97.44 91 LYS A O 1
ATOM 754 N N . GLN A 1 92 ? -7.136 9.151 2.482 1.00 97.69 92 GLN A N 1
ATOM 755 C CA . GLN A 1 92 ? -7.142 8.340 1.259 1.00 97.69 92 GLN A CA 1
ATOM 756 C C . GLN A 1 92 ? -8.244 7.271 1.314 1.00 97.69 92 GLN A C 1
ATOM 758 O O . GLN A 1 92 ? -7.964 6.077 1.270 1.00 97.69 92 GLN A O 1
ATOM 763 N N . THR A 1 93 ? -9.507 7.695 1.407 1.00 97.88 93 THR A N 1
ATOM 764 C CA . THR A 1 93 ? -10.652 6.800 1.676 1.00 97.88 93 THR A CA 1
ATOM 765 C C . THR A 1 93 ? -10.768 5.636 0.692 1.00 97.88 93 THR A C 1
ATOM 767 O O . THR A 1 93 ? -10.992 4.510 1.110 1.00 97.88 93 THR A O 1
ATOM 770 N N . HIS A 1 94 ? -10.509 5.871 -0.594 1.00 98.12 94 HIS A N 1
ATOM 771 C CA . HIS A 1 94 ? -10.549 4.820 -1.614 1.00 98.12 94 HIS A CA 1
ATOM 772 C C . HIS A 1 94 ? -9.472 3.736 -1.418 1.00 98.12 94 HIS A C 1
ATOM 774 O O . HIS A 1 94 ? -9.696 2.574 -1.736 1.00 98.12 94 HIS A O 1
ATOM 780 N N . LEU A 1 95 ? -8.310 4.080 -0.848 1.00 98.38 95 LEU A N 1
ATOM 781 C CA . LEU A 1 95 ? -7.286 3.091 -0.498 1.00 98.38 95 LEU A CA 1
ATOM 782 C C . LEU A 1 95 ? -7.700 2.281 0.731 1.00 98.38 95 LEU A C 1
ATOM 784 O O . LEU A 1 95 ? -7.416 1.091 0.808 1.00 98.38 95 LEU A O 1
ATOM 788 N N . ILE A 1 96 ? -8.398 2.912 1.677 1.00 98.44 96 ILE A N 1
ATOM 789 C CA . ILE A 1 96 ? -8.975 2.225 2.836 1.00 98.44 96 ILE A CA 1
ATOM 790 C C . ILE A 1 96 ? -10.046 1.232 2.381 1.00 98.44 96 ILE A C 1
ATOM 792 O O . ILE A 1 96 ? -10.081 0.116 2.887 1.00 98.44 96 ILE A O 1
ATOM 796 N N . GLU A 1 97 ? -10.889 1.614 1.420 1.00 98.56 97 GLU A N 1
ATOM 797 C CA . GLU A 1 97 ? -11.926 0.749 0.846 1.00 98.56 97 GLU A CA 1
ATOM 798 C C . GLU A 1 97 ? -11.330 -0.503 0.191 1.00 98.56 97 GLU A C 1
ATOM 800 O O . GLU A 1 97 ? -11.845 -1.595 0.423 1.00 98.56 97 GLU A O 1
ATOM 805 N N . ILE A 1 98 ? -10.205 -0.377 -0.530 1.00 98.44 98 ILE A N 1
ATOM 806 C CA . ILE A 1 98 ? -9.461 -1.536 -1.057 1.00 98.44 98 ILE A CA 1
ATOM 807 C C . ILE A 1 98 ? -9.080 -2.478 0.087 1.00 98.44 98 ILE A C 1
ATOM 809 O O . ILE A 1 98 ? -9.379 -3.666 0.029 1.00 98.44 98 ILE A O 1
ATOM 813 N N . VAL A 1 99 ? -8.455 -1.961 1.149 1.00 98.62 99 VAL A N 1
ATOM 814 C CA . VAL A 1 99 ? -8.030 -2.812 2.270 1.00 98.62 99 VAL A CA 1
ATOM 815 C C . VAL A 1 99 ? -9.233 -3.433 2.979 1.00 98.62 99 VAL A C 1
ATOM 817 O O . VAL A 1 99 ? -9.208 -4.628 3.250 1.00 98.62 99 VAL A O 1
ATOM 820 N N . LYS A 1 100 ? -10.306 -2.673 3.231 1.00 98.56 100 LYS A N 1
ATOM 821 C CA . LYS A 1 100 ? -11.528 -3.182 3.875 1.00 98.56 100 LYS A CA 1
ATOM 822 C C . LYS A 1 100 ? -12.193 -4.306 3.088 1.00 98.56 100 LYS A C 1
ATOM 824 O O . LYS A 1 100 ? -12.701 -5.237 3.703 1.00 98.56 100 LYS A O 1
ATOM 829 N N . ALA A 1 101 ? -12.168 -4.241 1.757 1.00 98.62 101 ALA A N 1
ATOM 830 C CA . ALA A 1 101 ? -12.716 -5.294 0.906 1.00 98.62 101 ALA A CA 1
ATOM 831 C C . ALA A 1 101 ? -11.963 -6.632 1.044 1.00 98.62 101 ALA A C 1
ATOM 833 O O . ALA A 1 101 ? -12.528 -7.682 0.744 1.00 98.62 101 ALA A O 1
ATOM 834 N N . HIS A 1 102 ? -10.707 -6.601 1.502 1.00 98.31 102 HIS A N 1
ATOM 835 C CA . HIS A 1 102 ? -9.879 -7.789 1.705 1.00 98.31 102 HIS A CA 1
ATOM 836 C C . HIS A 1 102 ? -9.778 -8.215 3.175 1.00 98.31 102 HIS A C 1
ATOM 838 O O . HIS A 1 102 ? -9.836 -9.408 3.465 1.00 98.31 102 HIS A O 1
ATOM 844 N N . ASP A 1 103 ? -9.623 -7.260 4.092 1.00 98.38 103 ASP A N 1
ATOM 845 C CA . ASP A 1 103 ? -9.526 -7.487 5.532 1.00 98.38 103 ASP A CA 1
ATOM 846 C C . ASP A 1 103 ? -9.940 -6.223 6.306 1.00 98.38 103 ASP A C 1
ATOM 848 O O . ASP A 1 103 ? -9.157 -5.293 6.538 1.00 98.38 103 ASP A O 1
ATOM 852 N N . GLU A 1 104 ? -11.203 -6.193 6.726 1.00 98.38 104 GLU A N 1
ATOM 853 C CA . GLU A 1 104 ? -11.769 -5.086 7.494 1.00 98.38 104 GLU A CA 1
ATOM 854 C C . GLU A 1 104 ? -11.084 -4.895 8.857 1.00 98.38 104 GLU A C 1
ATOM 856 O O . GLU A 1 104 ? -10.867 -3.759 9.287 1.00 98.38 104 GLU A O 1
ATOM 861 N N . LEU A 1 105 ? -10.685 -5.980 9.527 1.00 98.19 105 LEU A N 1
ATOM 862 C CA . LEU A 1 105 ? -10.029 -5.894 10.833 1.00 98.19 105 LEU A CA 1
ATOM 863 C C . LEU A 1 105 ? -8.626 -5.295 10.703 1.00 98.19 105 LEU A C 1
ATOM 865 O O . LEU A 1 105 ? -8.246 -4.431 11.503 1.00 98.19 105 LEU A O 1
ATOM 869 N N . ALA A 1 106 ? -7.865 -5.699 9.683 1.00 98.12 106 ALA A N 1
ATOM 870 C CA . ALA A 1 106 ? -6.572 -5.095 9.380 1.00 98.12 106 ALA A CA 1
ATOM 871 C C . ALA A 1 106 ? -6.712 -3.617 9.002 1.00 98.12 106 ALA A C 1
ATOM 873 O O . ALA A 1 106 ? -5.918 -2.798 9.477 1.00 98.12 106 ALA A O 1
ATOM 874 N N . ALA A 1 107 ? -7.735 -3.258 8.217 1.00 98.31 107 ALA A N 1
ATOM 875 C CA . ALA A 1 107 ? -8.023 -1.867 7.886 1.00 98.31 107 ALA A CA 1
ATOM 876 C C . ALA A 1 107 ? -8.295 -1.036 9.149 1.00 98.31 107 ALA A C 1
ATOM 878 O O . ALA A 1 107 ? -7.620 -0.029 9.379 1.00 98.31 107 ALA A O 1
ATOM 879 N N . ASN A 1 108 ? -9.218 -1.481 10.007 1.00 98.25 108 ASN A N 1
ATOM 880 C CA . ASN A 1 108 ? -9.559 -0.775 11.245 1.00 98.25 108 ASN A CA 1
ATOM 881 C C . ASN A 1 108 ? -8.323 -0.610 12.144 1.00 98.25 108 ASN A C 1
ATOM 883 O O . ASN A 1 108 ? -8.043 0.485 12.637 1.00 98.25 108 ASN A O 1
ATOM 887 N N . A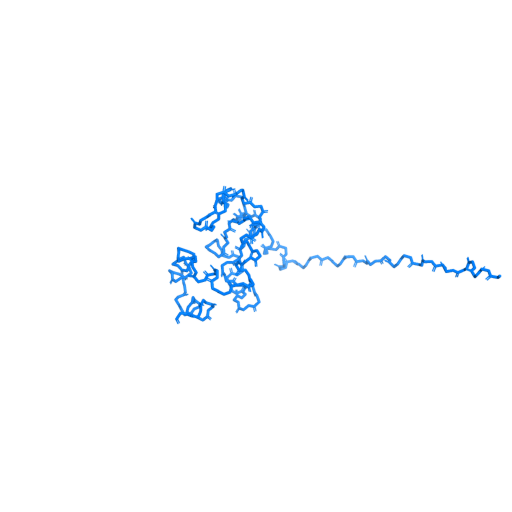RG A 1 109 ? -7.504 -1.664 12.270 1.00 98.12 109 ARG A N 1
ATOM 888 C CA . ARG A 1 109 ? -6.258 -1.630 13.049 1.00 98.12 109 ARG A CA 1
ATOM 889 C C . ARG A 1 109 ? -5.220 -0.659 12.479 1.00 98.12 109 ARG A C 1
ATOM 891 O O . ARG A 1 109 ? -4.595 0.076 13.243 1.00 98.12 109 ARG A O 1
ATOM 898 N N . TYR A 1 110 ? -4.971 -0.689 11.171 1.00 97.94 110 TYR A N 1
ATOM 899 C CA . TYR A 1 110 ? -3.886 0.083 10.557 1.00 97.94 110 TYR A CA 1
ATOM 900 C C . TYR A 1 110 ? -4.246 1.556 10.345 1.00 97.94 110 TYR A C 1
ATOM 902 O O . TYR A 1 110 ? -3.410 2.434 10.583 1.00 97.94 110 TYR A O 1
ATOM 910 N N . PHE A 1 111 ? -5.483 1.827 9.926 1.00 97.69 111 PHE A N 1
ATOM 911 C CA . PHE A 1 111 ? -5.976 3.178 9.662 1.00 97.69 111 PHE A CA 1
ATOM 912 C C . PHE A 1 111 ? -6.594 3.848 10.892 1.00 97.69 111 PHE A C 1
ATOM 914 O O . PHE A 1 111 ? -6.918 5.025 10.802 1.00 97.69 111 PHE A O 1
ATOM 921 N N . ARG A 1 112 ? -6.707 3.154 12.036 1.00 97.25 112 ARG A N 1
ATOM 922 C CA . ARG A 1 112 ? -7.298 3.670 13.289 1.00 97.25 112 ARG A CA 1
ATOM 923 C C . ARG A 1 112 ? -8.699 4.254 13.072 1.00 97.25 112 ARG A C 1
ATOM 925 O O . ARG A 1 112 ? -8.928 5.430 13.354 1.00 97.25 112 ARG A O 1
ATOM 932 N N . LEU A 1 113 ? -9.565 3.432 12.485 1.00 93.06 113 LEU A N 1
ATOM 933 C CA . LEU A 1 113 ? -10.965 3.751 12.191 1.00 93.06 113 LEU A CA 1
ATOM 934 C C . LEU A 1 113 ? -11.880 3.378 13.354 1.00 93.06 113 LEU A C 1
ATOM 936 O O . LEU A 1 113 ? -11.501 2.458 14.114 1.00 93.06 113 LEU A O 1
#

Radius of gyration: 19.56 Å; chains: 1; bounding box: 66×38×28 Å

Sequence (113 aa):
MIDKDRVYTKKVYKIPKTSKKQGVKNRKIAKIKVFLNPVCACKNCNNASVDPAHLLPRSTFPEYYVEEWNLVGMCRFCHNKYDNDLEFRQKQTHLIEIVKAHDELAANRYFRL

Foldseek 3Di:
DDPPDPPDDDDDDDDDDDDPVVVVLVVLVVVLVVPADQAALAPPGGDGFDDKAFLQDCVVCVVCSSPSLRIHTHDPVLRVCCVPPLVSVLVSVVNLVSVCVVPVVSSCVPSVD

pLDDT: mean 91.94, std 13.24, range [41.03, 98.62]

Secondary structure (DSSP, 8-state):
------------PPPPPPPHHHHHHHHHHHHHHTTS-SB--STT--SBP-EEEESS-TTT-GGGTT-GGGEEEE-HHHHHHHHH-HHHHHT-HHHHHHHHHH-HHHHHHHHT-